Protein AF-A0A510Y1M9-F1 (afdb_monomer_lite)

pLDDT: mean 73.04, std 11.85, range [34.38, 90.81]

Secondary structure (DSSP, 8-state):
-PPEEETTEEEEE-TTS-EEEEEE-S---S-HHHHHHHHHHHHHHHHHHHHHTTSSS-EEEEEEEETTEEEEEETTTEEEEEEEE-SSSEEEEEEBS--------

Organism: Marinococcus halophilus (NCBI:txid1371)

Foldseek 3Di:
DDWDADPQGTWDQDPQRKIKDKGAPPDDDPDPVCLVVVVVVSVVVVVVRCCVVLQAPAFPDKADPDSFWIWTDGDPPDIWIWGFDPPDSITIIITDTHTPPPPDD

Radius of gyration: 13.37 Å; chains: 1; bounding box: 31×27×42 Å

Structure (mmCIF, N/CA/C/O backbone):
data_AF-A0A510Y1M9-F1
#
_entry.id   AF-A0A510Y1M9-F1
#
loop_
_atom_site.group_PDB
_atom_site.id
_atom_site.type_symbol
_atom_site.label_atom_id
_atom_site.label_alt_id
_atom_site.label_comp_id
_atom_site.label_asym_id
_atom_site.label_entity_id
_atom_site.label_seq_id
_atom_site.pdbx_PDB_ins_code
_atom_site.Cartn_x
_atom_site.Cartn_y
_atom_site.Cartn_z
_atom_site.occupancy
_atom_site.B_iso_or_equiv
_atom_site.auth_seq_id
_atom_site.auth_comp_id
_atom_site.auth_asym_id
_atom_site.auth_atom_id
_atom_site.pdbx_PDB_model_num
ATOM 1 N N . MET A 1 1 ? -0.825 17.188 6.778 1.00 70.06 1 MET A N 1
ATOM 2 C CA . MET A 1 1 ? -0.190 16.029 7.436 1.00 70.06 1 MET A CA 1
ATOM 3 C C . MET A 1 1 ? 1.086 15.704 6.696 1.00 70.06 1 MET A C 1
ATOM 5 O O . MET A 1 1 ? 1.064 15.653 5.466 1.00 70.06 1 MET A O 1
ATOM 9 N N . GLU A 1 2 ? 2.176 15.594 7.446 1.00 86.56 2 GLU A N 1
ATOM 10 C CA . GLU A 1 2 ? 3.513 15.307 6.925 1.00 86.56 2 GLU A CA 1
ATOM 11 C C . GLU A 1 2 ? 3.697 13.808 6.668 1.00 86.56 2 GLU A C 1
ATOM 13 O O . GLU A 1 2 ? 2.933 12.981 7.169 1.00 86.56 2 GLU A O 1
ATOM 18 N N . TYR A 1 3 ? 4.687 13.477 5.841 1.00 89.75 3 TYR A N 1
ATOM 19 C CA . TYR A 1 3 ? 5.069 12.096 5.570 1.00 89.75 3 TYR A CA 1
ATOM 20 C C . TYR A 1 3 ? 5.934 11.542 6.706 1.00 89.75 3 TYR A C 1
ATOM 22 O O . TYR A 1 3 ? 6.880 12.188 7.144 1.00 89.75 3 TYR A O 1
ATOM 30 N N . GLN A 1 4 ? 5.626 10.322 7.130 1.00 89.81 4 GLN A N 1
ATOM 31 C CA . GLN A 1 4 ? 6.385 9.509 8.071 1.00 89.81 4 GLN A CA 1
ATOM 32 C C . GLN A 1 4 ? 7.258 8.514 7.301 1.00 89.81 4 GLN A C 1
ATOM 34 O O . GLN A 1 4 ? 6.818 7.947 6.301 1.00 89.81 4 GLN A O 1
ATOM 39 N N . ALA A 1 5 ? 8.497 8.311 7.745 1.00 90.69 5 ALA A N 1
ATOM 40 C CA . ALA A 1 5 ? 9.415 7.355 7.128 1.00 90.69 5 ALA A CA 1
ATOM 41 C C . ALA A 1 5 ? 9.055 5.903 7.496 1.00 90.69 5 ALA A C 1
ATOM 43 O O . ALA A 1 5 ? 8.578 5.637 8.598 1.00 90.69 5 ALA A O 1
ATOM 44 N N . ALA A 1 6 ? 9.311 4.977 6.573 1.00 87.06 6 ALA A N 1
ATOM 45 C CA . ALA A 1 6 ? 9.132 3.533 6.716 1.00 87.06 6 ALA A CA 1
ATOM 46 C C . ALA A 1 6 ? 10.214 2.790 5.908 1.00 87.06 6 ALA A C 1
ATOM 48 O O . ALA A 1 6 ? 10.890 3.379 5.067 1.00 87.06 6 ALA A O 1
ATOM 49 N N . SER A 1 7 ? 10.381 1.488 6.122 1.00 86.81 7 SER A N 1
ATOM 50 C CA . SER A 1 7 ? 11.361 0.657 5.411 1.00 86.81 7 SER A CA 1
ATOM 51 C C . SER A 1 7 ? 11.077 0.549 3.911 1.00 86.81 7 SER A C 1
ATOM 53 O O . SER A 1 7 ? 11.992 0.352 3.114 1.00 86.81 7 SER A O 1
ATOM 55 N N . PHE A 1 8 ? 9.816 0.699 3.498 1.00 84.25 8 PHE A N 1
ATOM 56 C CA . PHE A 1 8 ? 9.456 0.808 2.086 1.00 84.25 8 PHE A CA 1
ATOM 57 C C . PHE A 1 8 ? 9.669 2.203 1.486 1.00 84.25 8 PHE A C 1
ATOM 59 O O . PHE A 1 8 ? 9.588 2.313 0.269 1.00 84.25 8 PHE A O 1
ATOM 66 N N . GLY A 1 9 ? 9.912 3.243 2.288 1.00 88.44 9 GLY A N 1
ATOM 67 C CA . GLY A 1 9 ? 10.005 4.633 1.837 1.00 88.44 9 GLY A CA 1
ATOM 68 C C . GLY A 1 9 ? 9.325 5.577 2.826 1.00 88.44 9 GLY A C 1
ATOM 69 O O . GLY A 1 9 ? 9.827 5.837 3.918 1.00 88.44 9 GLY A O 1
ATOM 70 N N . ARG A 1 10 ? 8.158 6.114 2.466 1.00 90.81 10 ARG A N 1
ATOM 71 C CA . ARG A 1 10 ? 7.400 7.033 3.330 1.00 90.81 10 ARG A CA 1
ATOM 72 C C . ARG A 1 10 ? 5.897 6.898 3.148 1.00 90.81 10 ARG A C 1
ATOM 74 O O . ARG A 1 10 ? 5.429 6.530 2.078 1.00 90.81 10 ARG A O 1
ATOM 81 N N . TYR A 1 11 ? 5.123 7.238 4.168 1.00 89.94 11 TYR A N 1
ATOM 82 C CA . TYR A 1 11 ? 3.664 7.216 4.116 1.00 89.94 11 TYR A CA 1
ATOM 83 C C . TYR A 1 11 ? 3.050 8.392 4.873 1.00 89.94 11 TYR A C 1
ATOM 85 O O . TYR A 1 11 ? 3.704 9.031 5.687 1.00 89.94 11 TYR A O 1
ATOM 93 N N . ARG A 1 12 ? 1.779 8.690 4.634 1.00 89.69 12 ARG A N 1
ATOM 94 C CA . ARG A 1 12 ? 0.982 9.579 5.480 1.00 89.69 12 ARG A CA 1
ATOM 95 C C . ARG A 1 12 ? -0.448 9.089 5.56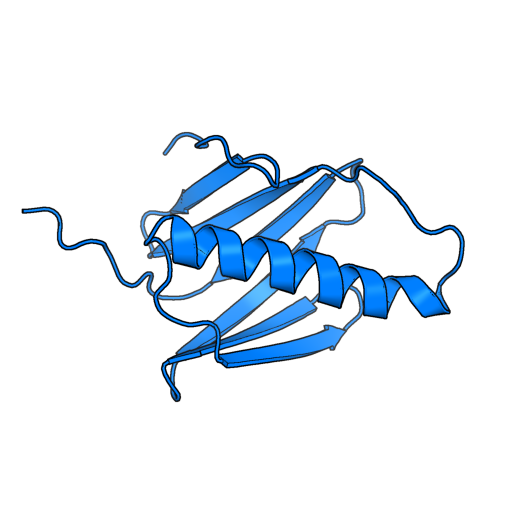0 1.00 89.69 12 ARG A C 1
ATOM 97 O O . ARG A 1 12 ? -1.004 8.601 4.579 1.00 89.69 12 ARG A O 1
ATOM 104 N N . VAL A 1 13 ? -1.056 9.286 6.719 1.00 84.06 13 VAL A N 1
ATOM 105 C CA . VAL A 1 13 ? -2.498 9.127 6.895 1.00 84.06 13 VAL A CA 1
ATOM 106 C C . VAL A 1 13 ? -3.163 10.457 6.537 1.00 84.06 13 VAL A C 1
ATOM 108 O O . VAL A 1 13 ? -2.685 11.526 6.909 1.00 84.06 13 VAL A O 1
ATOM 111 N N . LEU A 1 14 ? -4.228 10.414 5.746 1.00 83.38 14 LEU A N 1
ATOM 112 C CA . LEU A 1 14 ? -5.022 11.568 5.337 1.00 83.38 14 LEU A CA 1
ATOM 113 C C . LEU A 1 14 ? -6.206 11.761 6.294 1.00 83.38 14 LEU A C 1
ATOM 115 O O . LEU A 1 14 ? -6.616 10.841 6.994 1.00 83.38 14 LEU A O 1
ATOM 119 N N . GLN A 1 15 ? -6.797 12.961 6.308 1.00 78.00 15 GLN A N 1
ATOM 120 C CA . GLN A 1 15 ? -7.897 13.307 7.230 1.00 78.00 15 GLN A CA 1
ATOM 121 C C . GLN A 1 15 ? -9.134 12.416 7.061 1.00 78.00 15 GLN A C 1
ATOM 123 O O . GLN A 1 15 ? -9.896 12.228 7.999 1.00 78.00 15 GLN A O 1
ATOM 128 N N . ASN A 1 16 ? -9.324 11.859 5.867 1.00 75.19 16 ASN A N 1
ATOM 129 C CA . ASN A 1 16 ? -10.414 10.946 5.539 1.00 75.19 16 ASN A CA 1
ATOM 130 C C . ASN A 1 16 ? -10.085 9.472 5.849 1.00 75.19 16 ASN A C 1
ATOM 132 O O . ASN A 1 16 ? -10.792 8.583 5.383 1.00 75.19 16 ASN A O 1
ATOM 136 N N . GLY A 1 17 ? -8.976 9.208 6.543 1.00 72.44 17 GLY A N 1
ATOM 137 C CA . GLY A 1 17 ? -8.490 7.866 6.841 1.00 72.44 17 GLY A CA 1
ATOM 138 C C . GLY A 1 17 ? -7.826 7.141 5.665 1.00 72.44 17 GLY A C 1
ATOM 139 O O . GLY A 1 17 ? -7.405 6.004 5.800 1.00 72.44 17 GLY A O 1
ATOM 140 N N . SER A 1 18 ? -7.676 7.766 4.499 1.00 77.56 18 SER A N 1
ATOM 141 C CA . SER A 1 18 ? -6.883 7.148 3.429 1.00 77.56 18 SER A CA 1
ATOM 142 C C . SER A 1 18 ? -5.394 7.179 3.777 1.00 77.56 18 SER A C 1
ATOM 144 O O . SER A 1 18 ? -4.936 8.106 4.442 1.00 77.56 18 SER A O 1
ATOM 146 N N . ILE A 1 19 ? -4.623 6.212 3.291 1.00 81.50 19 ILE A N 1
ATOM 147 C CA . ILE A 1 19 ? -3.170 6.167 3.476 1.00 81.50 19 ILE A CA 1
ATOM 148 C C . ILE A 1 19 ? -2.530 6.420 2.120 1.00 81.50 19 ILE A C 1
ATOM 150 O O . ILE A 1 19 ? -2.872 5.789 1.124 1.00 81.50 19 ILE A O 1
ATOM 154 N N . GLU A 1 20 ? -1.601 7.359 2.068 1.00 86.31 20 GLU A N 1
ATOM 155 C CA . GLU A 1 20 ? -0.761 7.568 0.899 1.00 86.31 20 GLU A CA 1
ATOM 156 C C . GLU A 1 20 ? 0.643 7.081 1.217 1.00 86.31 20 GLU A C 1
ATOM 158 O O . GLU A 1 20 ? 1.242 7.516 2.194 1.00 86.31 20 GLU A O 1
ATOM 163 N N . VAL A 1 21 ? 1.154 6.178 0.395 1.00 86.19 21 VAL A N 1
ATOM 164 C CA . VAL A 1 21 ? 2.492 5.606 0.477 1.00 86.19 21 VAL A CA 1
ATOM 165 C C . VAL A 1 21 ? 3.274 6.047 -0.751 1.00 86.19 21 VAL A C 1
ATOM 167 O O . VAL A 1 21 ? 2.763 6.049 -1.866 1.00 86.19 21 VAL A O 1
ATOM 170 N N . ILE A 1 22 ? 4.529 6.409 -0.539 1.00 86.94 22 ILE A N 1
ATOM 171 C CA . ILE A 1 22 ? 5.543 6.562 -1.572 1.00 86.94 22 ILE A CA 1
ATOM 172 C C . ILE A 1 22 ? 6.606 5.522 -1.243 1.00 86.94 22 ILE A C 1
ATOM 174 O O . ILE A 1 22 ? 7.344 5.680 -0.269 1.00 86.94 22 ILE A O 1
ATOM 178 N N . ALA A 1 23 ? 6.616 4.439 -2.011 1.00 82.50 23 ALA A N 1
ATOM 179 C CA . ALA A 1 23 ? 7.564 3.354 -1.870 1.00 82.50 23 ALA A CA 1
ATOM 180 C C . ALA A 1 23 ? 8.701 3.496 -2.884 1.00 82.50 23 ALA A C 1
ATOM 182 O O . ALA A 1 23 ? 8.460 3.718 -4.069 1.00 82.50 23 ALA A O 1
ATOM 183 N N . ASP A 1 24 ? 9.941 3.366 -2.434 1.00 80.25 24 ASP A N 1
ATOM 184 C CA . ASP A 1 24 ? 11.108 3.563 -3.291 1.00 80.25 24 ASP A CA 1
ATOM 185 C C . ASP A 1 24 ? 11.332 2.348 -4.210 1.00 80.25 24 ASP A C 1
ATOM 187 O O . ASP A 1 24 ? 11.318 1.199 -3.757 1.00 80.25 24 ASP A O 1
ATOM 191 N N . ILE A 1 25 ? 11.571 2.580 -5.511 1.00 71.25 25 ILE A N 1
ATOM 192 C CA . ILE A 1 25 ? 11.914 1.498 -6.451 1.00 71.25 25 ILE A CA 1
ATOM 193 C C . ILE A 1 25 ? 13.392 1.178 -6.301 1.00 71.25 25 ILE A C 1
ATOM 195 O O . ILE A 1 25 ? 14.254 1.860 -6.850 1.00 71.25 25 ILE A O 1
ATOM 199 N N . THR A 1 26 ? 13.698 0.099 -5.593 1.00 65.81 26 THR A N 1
ATOM 200 C CA . THR A 1 26 ? 15.079 -0.392 -5.476 1.00 65.81 26 THR A CA 1
ATOM 201 C C . THR A 1 26 ? 15.459 -1.365 -6.596 1.00 65.81 26 THR A C 1
ATOM 203 O O . THR A 1 26 ? 16.641 -1.627 -6.810 1.00 65.81 26 THR A O 1
ATOM 206 N N . SER A 1 27 ? 14.482 -1.877 -7.355 1.00 60.72 27 SER A N 1
ATOM 207 C CA . SER A 1 27 ? 14.701 -2.767 -8.499 1.00 60.72 27 SER A CA 1
ATOM 208 C C . SER A 1 27 ? 13.531 -2.670 -9.484 1.00 60.72 27 SER A C 1
ATOM 210 O O . SER A 1 27 ? 12.411 -3.050 -9.151 1.00 60.72 27 SER A O 1
ATOM 212 N N . ARG A 1 28 ? 13.769 -2.145 -10.696 1.00 60.69 28 ARG A N 1
ATOM 213 C CA . ARG A 1 28 ? 12.794 -2.192 -11.799 1.00 60.69 28 ARG A CA 1
ATOM 214 C C . ARG A 1 28 ? 13.107 -3.422 -12.646 1.00 60.69 28 ARG A C 1
ATOM 216 O O . ARG A 1 28 ? 14.226 -3.564 -13.129 1.00 60.69 28 ARG A O 1
ATOM 223 N N . PHE A 1 29 ? 12.139 -4.319 -12.811 1.00 60.97 29 PHE A N 1
ATOM 224 C CA . PHE A 1 29 ? 12.301 -5.470 -13.698 1.00 60.97 29 PHE A CA 1
ATOM 225 C C . PHE A 1 29 ? 12.206 -5.014 -15.155 1.00 60.97 29 PHE A C 1
ATOM 227 O O . PHE A 1 29 ? 11.281 -4.299 -15.528 1.00 60.97 29 PHE A O 1
ATOM 234 N N . GLU A 1 30 ? 13.132 -5.470 -15.997 1.00 54.47 30 GLU A N 1
ATOM 235 C CA . GLU A 1 30 ? 13.137 -5.159 -17.435 1.00 54.47 30 GLU A CA 1
ATOM 236 C C . GLU A 1 30 ? 12.079 -5.958 -18.225 1.00 54.47 30 GLU A C 1
ATOM 238 O O . GLU A 1 30 ? 11.883 -5.729 -19.417 1.00 54.47 30 GLU A O 1
ATOM 243 N N . HIS A 1 31 ? 11.380 -6.905 -17.584 1.00 52.44 31 HIS A N 1
ATOM 244 C CA . HIS A 1 31 ? 10.530 -7.881 -18.266 1.00 52.44 31 HIS A CA 1
ATOM 245 C C . HIS A 1 31 ? 9.038 -7.761 -17.865 1.00 52.44 31 HIS A C 1
ATOM 247 O O . HIS A 1 31 ? 8.684 -8.112 -16.734 1.00 52.44 31 HIS A O 1
ATOM 253 N N . PRO A 1 32 ? 8.123 -7.404 -18.796 1.00 58.56 32 PRO A N 1
ATOM 254 C CA . PRO A 1 32 ? 6.710 -7.098 -18.494 1.00 58.56 32 PRO A CA 1
ATOM 255 C C . PRO A 1 32 ? 5.914 -8.230 -17.827 1.00 58.56 32 PRO A C 1
ATOM 257 O O . PRO A 1 32 ? 4.977 -8.001 -17.074 1.00 58.56 32 PRO A O 1
ATOM 260 N N . ARG A 1 33 ? 6.285 -9.495 -18.074 1.00 61.56 33 ARG A N 1
ATOM 261 C CA . ARG A 1 33 ? 5.615 -10.658 -17.458 1.00 61.56 33 ARG A CA 1
ATOM 262 C C . ARG A 1 33 ? 5.820 -10.753 -15.946 1.00 61.56 33 ARG A C 1
ATOM 264 O O . ARG A 1 33 ? 5.004 -11.369 -15.269 1.00 61.56 33 ARG A O 1
ATOM 271 N N . TRP A 1 34 ? 6.907 -10.186 -15.437 1.00 65.44 34 TRP A N 1
ATOM 272 C CA . TRP A 1 34 ? 7.256 -10.231 -14.018 1.00 65.44 34 TRP A CA 1
ATOM 273 C C . TRP A 1 34 ? 6.837 -8.958 -13.286 1.00 65.44 34 TRP A C 1
ATOM 275 O O . TRP A 1 34 ? 6.751 -8.979 -12.066 1.00 65.44 34 TRP A O 1
ATOM 285 N N . GLU A 1 35 ? 6.504 -7.900 -14.028 1.00 70.69 35 GLU A N 1
ATOM 286 C CA . GLU A 1 35 ? 6.045 -6.602 -13.526 1.00 70.69 35 GLU A CA 1
ATOM 287 C C . GLU A 1 35 ? 4.822 -6.761 -12.604 1.00 70.69 35 GLU A C 1
ATOM 289 O O . GLU A 1 35 ? 4.876 -6.375 -11.440 1.00 70.69 35 GLU A O 1
ATOM 294 N N . ASN A 1 36 ? 3.787 -7.490 -13.041 1.00 69.75 36 ASN A N 1
ATOM 295 C CA . ASN A 1 36 ? 2.596 -7.752 -12.218 1.00 69.75 36 ASN A CA 1
ATOM 296 C C . ASN A 1 36 ? 2.894 -8.583 -10.955 1.00 69.75 36 ASN A C 1
ATOM 298 O O . ASN A 1 36 ? 2.344 -8.317 -9.886 1.00 69.75 36 ASN A O 1
ATOM 302 N N . MET A 1 37 ? 3.757 -9.602 -11.056 1.00 71.56 37 MET A N 1
ATOM 303 C CA . MET A 1 37 ? 4.142 -10.409 -9.886 1.00 71.56 37 MET A CA 1
ATOM 304 C C . MET A 1 37 ? 5.005 -9.611 -8.909 1.00 71.56 37 MET A C 1
ATOM 306 O O . MET A 1 37 ? 4.924 -9.816 -7.698 1.00 71.56 37 MET A O 1
ATOM 310 N N . TRP A 1 38 ? 5.806 -8.689 -9.429 1.00 76.94 38 TR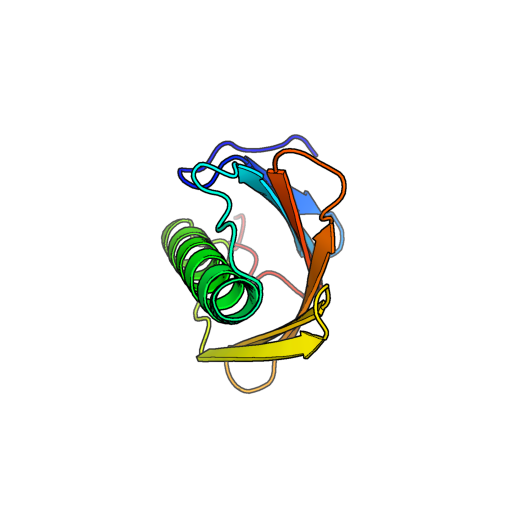P A N 1
ATOM 311 C CA . TRP A 1 38 ? 6.624 -7.800 -8.635 1.00 76.94 38 TRP A CA 1
ATOM 312 C C . TRP A 1 38 ? 5.772 -6.746 -7.913 1.00 76.94 38 TRP A C 1
ATOM 314 O O . TRP A 1 38 ? 5.904 -6.617 -6.698 1.00 76.94 38 TRP A O 1
ATOM 324 N N . TYR A 1 39 ? 4.810 -6.107 -8.593 1.00 74.56 39 TYR A N 1
ATOM 325 C CA . TYR A 1 39 ? 3.829 -5.210 -7.959 1.00 74.56 39 TYR A CA 1
ATOM 326 C C . TYR A 1 39 ? 3.054 -5.899 -6.844 1.00 74.56 39 TYR A C 1
ATOM 328 O O . TYR A 1 39 ? 2.875 -5.338 -5.760 1.00 74.56 39 TYR A O 1
ATOM 336 N N . LEU A 1 40 ? 2.645 -7.147 -7.076 1.00 74.88 40 LEU A N 1
ATOM 337 C CA . LEU A 1 40 ? 2.008 -7.966 -6.054 1.00 74.88 40 LEU A CA 1
ATOM 338 C C . LEU A 1 40 ? 2.935 -8.207 -4.850 1.00 74.88 40 LEU A C 1
ATOM 340 O O . LEU A 1 40 ? 2.486 -8.137 -3.707 1.00 74.88 40 LEU A O 1
ATOM 344 N N . SER A 1 41 ? 4.214 -8.507 -5.090 1.00 79.88 41 SER A N 1
ATOM 345 C CA . SER A 1 41 ? 5.201 -8.747 -4.031 1.00 79.88 41 SER A CA 1
ATOM 346 C C . SER A 1 41 ? 5.467 -7.491 -3.198 1.00 79.88 41 SER A C 1
ATOM 348 O O . SER A 1 41 ? 5.409 -7.554 -1.968 1.00 79.88 41 SER A O 1
ATOM 350 N N . GLU A 1 42 ? 5.697 -6.346 -3.842 1.00 80.62 42 GLU A N 1
ATOM 351 C CA . GLU A 1 42 ? 5.952 -5.087 -3.138 1.00 80.62 42 GLU A CA 1
ATOM 352 C C . GLU A 1 42 ? 4.731 -4.606 -2.372 1.00 80.62 42 GLU A C 1
ATOM 354 O O . GLU A 1 42 ? 4.851 -4.210 -1.214 1.00 80.62 42 GLU A O 1
ATOM 359 N N . THR A 1 43 ? 3.539 -4.723 -2.956 1.00 78.00 43 THR A N 1
ATOM 360 C CA . THR A 1 43 ? 2.325 -4.311 -2.250 1.00 78.00 43 THR A CA 1
ATOM 361 C C . THR A 1 43 ? 2.090 -5.171 -1.007 1.00 78.00 43 THR A C 1
ATOM 363 O O . THR A 1 43 ? 1.778 -4.636 0.054 1.00 78.00 43 THR A O 1
ATOM 366 N N . LYS A 1 44 ? 2.342 -6.488 -1.075 1.00 80.44 44 LYS A N 1
ATOM 367 C CA . LYS A 1 44 ? 2.290 -7.376 0.103 1.00 80.44 44 LYS A CA 1
ATOM 368 C C . LYS A 1 44 ? 3.310 -6.992 1.174 1.00 80.44 44 LYS A C 1
ATOM 370 O O . LYS A 1 44 ? 2.987 -7.037 2.360 1.00 80.44 44 LYS A O 1
ATOM 375 N N . ARG A 1 45 ? 4.534 -6.630 0.774 1.00 85.06 45 ARG A N 1
ATOM 376 C CA . ARG A 1 45 ? 5.577 -6.160 1.698 1.00 85.06 45 ARG A CA 1
ATOM 377 C C . ARG A 1 45 ? 5.137 -4.882 2.414 1.00 85.06 45 ARG A C 1
ATOM 379 O O . ARG A 1 45 ? 5.231 -4.818 3.635 1.00 85.06 45 ARG A O 1
ATOM 386 N N . ILE A 1 46 ? 4.605 -3.918 1.664 1.00 84.44 46 ILE A N 1
ATOM 387 C CA . ILE A 1 46 ? 4.102 -2.641 2.186 1.00 84.44 46 ILE A CA 1
ATOM 388 C C . ILE A 1 46 ? 2.936 -2.871 3.151 1.00 84.44 46 ILE A C 1
ATOM 390 O O . ILE A 1 46 ? 2.952 -2.328 4.250 1.00 84.44 46 ILE A O 1
ATOM 394 N N . CYS A 1 47 ? 1.965 -3.720 2.801 1.00 81.88 47 CYS A N 1
ATOM 395 C CA . CYS A 1 47 ? 0.845 -4.058 3.685 1.00 81.88 47 CYS A CA 1
ATOM 396 C C . CYS A 1 47 ? 1.312 -4.655 5.020 1.00 81.88 47 CYS A C 1
ATOM 398 O O . CYS A 1 47 ? 0.902 -4.164 6.065 1.00 81.88 47 CYS A O 1
ATOM 400 N N . ARG A 1 48 ? 2.221 -5.639 5.006 1.00 85.69 48 ARG A N 1
ATOM 401 C CA . ARG A 1 48 ? 2.773 -6.226 6.246 1.00 85.69 48 ARG A CA 1
ATOM 402 C C . ARG A 1 48 ? 3.481 -5.205 7.125 1.00 85.69 48 ARG A C 1
ATOM 404 O O . ARG A 1 48 ? 3.455 -5.294 8.351 1.00 85.69 48 ARG A O 1
ATOM 411 N N . GLU A 1 49 ? 4.152 -4.244 6.508 1.00 87.88 49 GLU A N 1
ATOM 412 C CA . GLU A 1 49 ? 4.790 -3.176 7.259 1.00 87.88 49 GLU A CA 1
ATOM 413 C C . GLU A 1 49 ? 3.758 -2.209 7.849 1.00 87.88 49 GLU A C 1
ATOM 415 O O . GLU A 1 49 ? 3.857 -1.871 9.025 1.00 87.88 49 GLU A O 1
ATOM 420 N N . LEU A 1 50 ? 2.724 -1.830 7.092 1.00 84.19 50 LEU A N 1
ATOM 421 C CA . LEU A 1 50 ? 1.608 -1.035 7.614 1.00 84.19 50 LEU A CA 1
ATOM 422 C C . LEU A 1 50 ? 0.881 -1.746 8.775 1.00 84.19 50 LEU A C 1
ATOM 424 O O . LEU A 1 50 ? 0.457 -1.074 9.715 1.00 84.19 50 LEU A O 1
ATOM 428 N N . GLU A 1 51 ? 0.772 -3.080 8.742 1.00 83.88 51 GLU A N 1
ATOM 429 C CA . GLU A 1 51 ? 0.271 -3.901 9.860 1.00 83.88 51 GLU A CA 1
ATOM 430 C C . GLU A 1 51 ? 1.191 -3.830 11.078 1.00 83.88 51 GLU A C 1
ATOM 432 O O . GLU A 1 51 ? 0.745 -3.582 12.196 1.00 83.88 51 GLU A O 1
ATOM 437 N N . THR A 1 52 ? 2.497 -3.995 10.858 1.00 86.94 52 THR A N 1
ATOM 438 C CA . THR A 1 52 ? 3.514 -3.935 11.920 1.00 86.94 52 THR A CA 1
ATOM 439 C C . THR A 1 52 ? 3.533 -2.565 12.603 1.00 86.94 52 THR A C 1
ATOM 441 O O . THR A 1 52 ? 3.754 -2.471 13.808 1.00 86.94 52 THR A O 1
ATOM 444 N N . LEU A 1 53 ? 3.266 -1.501 11.843 1.00 84.38 53 LEU A N 1
ATOM 445 C CA . LEU A 1 53 ? 3.146 -0.129 12.339 1.00 84.38 53 LEU A CA 1
ATOM 446 C C . LEU A 1 53 ? 1.799 0.157 13.029 1.00 84.38 53 LEU A C 1
ATOM 448 O O . LEU A 1 53 ? 1.608 1.259 13.539 1.00 84.38 53 LEU A O 1
ATOM 452 N N . GLY A 1 54 ? 0.859 -0.795 13.040 1.00 81.75 54 GLY A N 1
ATOM 453 C CA . GLY A 1 54 ? -0.473 -0.621 13.625 1.00 81.75 54 GLY A CA 1
ATOM 454 C C . GLY A 1 54 ? -1.363 0.361 12.858 1.00 81.75 54 GLY A C 1
ATOM 455 O O . GLY A 1 54 ? -2.324 0.883 13.416 1.00 81.75 54 GLY A O 1
ATOM 456 N N . ILE A 1 55 ? -1.038 0.641 11.592 1.00 79.31 55 ILE A N 1
ATOM 457 C CA . ILE A 1 55 ? -1.819 1.533 10.724 1.00 79.31 55 ILE A CA 1
ATOM 458 C C . ILE A 1 55 ? -2.985 0.754 10.113 1.00 79.31 55 ILE A C 1
ATOM 460 O O . ILE A 1 55 ? -4.074 1.281 9.934 1.00 79.31 55 ILE A O 1
ATOM 464 N N . ILE A 1 56 ? -2.781 -0.518 9.790 1.00 77.00 56 ILE A N 1
ATOM 465 C CA . ILE A 1 56 ? -3.858 -1.435 9.404 1.00 77.00 56 ILE A CA 1
ATOM 466 C C . ILE A 1 56 ? -3.790 -2.668 10.309 1.00 77.00 56 ILE A C 1
ATOM 468 O O . ILE A 1 56 ? -2.760 -2.920 10.921 1.00 77.00 56 ILE A O 1
ATOM 472 N N . SER A 1 57 ? -4.886 -3.412 10.453 1.00 73.62 57 SER A N 1
ATOM 473 C CA . SER A 1 57 ? -4.927 -4.577 11.351 1.00 73.62 57 SER A CA 1
ATOM 474 C C . SER A 1 57 ? -4.519 -5.879 10.663 1.00 73.62 57 SER A C 1
ATOM 476 O O . SER A 1 57 ? -3.624 -6.561 11.148 1.00 73.62 57 SER A O 1
ATOM 478 N N . GLU A 1 58 ? -5.178 -6.223 9.553 1.00 74.06 58 GLU A N 1
ATOM 479 C CA . GLU A 1 58 ? -4.962 -7.482 8.832 1.00 74.06 58 GLU A CA 1
ATOM 480 C C . GLU A 1 58 ? -5.382 -7.359 7.361 1.00 74.06 58 GLU A C 1
ATOM 482 O O . GLU A 1 58 ? -6.556 -7.156 7.044 1.00 74.06 58 GLU A O 1
ATOM 487 N N . CYS A 1 59 ? -4.416 -7.488 6.459 1.00 75.94 59 CYS A N 1
ATOM 488 C CA . CYS A 1 59 ? -4.570 -7.529 5.015 1.00 75.94 59 CYS A CA 1
ATOM 489 C C . CYS A 1 59 ? -4.839 -8.976 4.566 1.00 75.94 59 CYS A C 1
ATOM 491 O O . CYS A 1 59 ? -3.913 -9.754 4.332 1.00 75.94 59 CYS A O 1
ATOM 493 N N . ASP A 1 60 ? -6.116 -9.318 4.396 1.00 71.06 60 ASP A N 1
ATOM 494 C CA . ASP A 1 60 ? -6.585 -10.656 4.022 1.00 71.06 60 ASP A CA 1
ATOM 495 C C . ASP A 1 60 ? -6.115 -11.071 2.619 1.00 71.06 60 ASP A C 1
ATOM 497 O O . ASP A 1 60 ? -5.623 -12.181 2.400 1.00 71.06 60 ASP A O 1
ATOM 501 N N . SER A 1 61 ? -6.308 -10.200 1.624 1.00 71.88 61 SER A N 1
ATOM 502 C CA . SER A 1 61 ? -5.974 -10.523 0.235 1.00 71.88 61 SER A CA 1
ATOM 503 C C . SER A 1 61 ? -5.826 -9.290 -0.651 1.00 71.88 61 SER A C 1
ATOM 505 O O . SER A 1 61 ? -6.134 -8.165 -0.262 1.00 71.88 61 SER A O 1
ATOM 507 N N . PHE A 1 62 ? -5.329 -9.514 -1.865 1.00 74.00 62 PHE A N 1
ATOM 508 C CA . PHE A 1 62 ? -5.101 -8.476 -2.858 1.00 74.00 62 PHE A CA 1
ATOM 509 C C . PHE A 1 62 ? -5.515 -8.966 -4.246 1.00 74.00 62 PHE A C 1
ATOM 511 O O . PHE A 1 62 ? -5.266 -10.120 -4.602 1.00 74.00 62 PHE A O 1
ATOM 518 N N . GLU A 1 63 ? -6.084 -8.064 -5.039 1.00 74.38 63 GLU A N 1
ATOM 519 C CA . GLU A 1 63 ? -6.506 -8.293 -6.421 1.00 74.38 63 GLU A CA 1
ATOM 520 C C . GLU A 1 63 ? -5.957 -7.171 -7.310 1.00 74.38 63 GLU A C 1
ATOM 522 O O . GLU A 1 63 ? -6.276 -6.003 -7.097 1.00 74.38 63 GLU A O 1
ATOM 527 N N . ILE A 1 64 ? -5.155 -7.511 -8.325 1.00 70.81 64 ILE A N 1
ATOM 528 C CA . ILE A 1 64 ? -4.805 -6.559 -9.392 1.00 70.81 64 ILE A CA 1
ATOM 529 C C . ILE A 1 64 ? -6.032 -6.413 -10.281 1.00 70.81 64 ILE A C 1
ATOM 531 O O . ILE A 1 64 ? -6.487 -7.395 -10.865 1.00 70.81 64 ILE A O 1
ATOM 535 N N . VAL A 1 65 ? -6.554 -5.195 -10.378 1.00 74.31 65 VAL A N 1
ATOM 536 C CA . VAL A 1 65 ? -7.690 -4.874 -11.248 1.00 74.31 65 VAL A CA 1
ATOM 537 C C . VAL A 1 65 ? -7.191 -4.555 -12.653 1.00 74.31 65 VAL A C 1
ATOM 539 O O . VAL A 1 65 ? -7.764 -5.026 -13.629 1.00 74.31 65 VAL A O 1
ATOM 542 N N . ASP A 1 66 ? -6.106 -3.785 -12.743 1.00 73.94 66 ASP A N 1
ATOM 543 C CA . ASP A 1 66 ? -5.394 -3.462 -13.981 1.00 73.94 66 ASP A CA 1
ATOM 544 C C . ASP A 1 66 ? -3.942 -3.063 -13.648 1.00 73.94 66 ASP A C 1
ATOM 546 O O . ASP A 1 66 ? -3.588 -2.972 -12.472 1.00 73.94 66 ASP A O 1
ATOM 550 N N . ARG A 1 67 ? -3.100 -2.792 -14.653 1.00 67.94 67 ARG A N 1
ATOM 551 C CA . ARG A 1 67 ? -1.674 -2.446 -14.501 1.00 67.94 67 ARG A CA 1
ATOM 552 C C . ARG A 1 67 ? -1.407 -1.425 -13.385 1.00 67.94 67 ARG A C 1
ATOM 554 O O . ARG A 1 67 ? -0.503 -1.623 -12.584 1.00 67.94 67 ARG A O 1
ATOM 561 N N . ASN A 1 68 ? -2.256 -0.400 -13.282 1.00 73.44 68 ASN A N 1
ATOM 562 C CA . ASN A 1 68 ? -2.072 0.710 -12.343 1.00 73.44 68 ASN A CA 1
ATOM 563 C C . ASN A 1 68 ? -3.067 0.696 -11.173 1.00 73.44 68 ASN A C 1
ATOM 565 O O . ASN A 1 68 ? -3.130 1.668 -10.422 1.00 73.44 68 ASN A O 1
ATOM 569 N N . GLN A 1 69 ? -3.899 -0.340 -11.031 1.00 73.94 69 GLN A N 1
ATOM 570 C CA . GLN A 1 69 ? -4.974 -0.371 -10.037 1.00 73.94 69 GLN A CA 1
ATOM 571 C C . GLN A 1 69 ? -5.072 -1.720 -9.350 1.00 73.94 69 GLN A C 1
ATOM 573 O O . GLN A 1 69 ? -5.072 -2.774 -9.986 1.00 73.94 69 GLN A O 1
ATOM 578 N N . PHE A 1 70 ? -5.266 -1.689 -8.040 1.00 74.38 70 PHE A N 1
ATOM 579 C CA . PHE A 1 70 ? -5.484 -2.895 -7.261 1.00 74.38 70 PHE A CA 1
ATOM 580 C C . PHE A 1 70 ? -6.457 -2.672 -6.113 1.00 74.38 70 PHE A C 1
ATOM 582 O O . PHE A 1 70 ? -6.638 -1.557 -5.623 1.00 74.38 70 PHE A O 1
ATOM 589 N N . LYS A 1 71 ? -7.065 -3.766 -5.665 1.00 76.69 71 LYS A N 1
ATOM 590 C CA . LYS A 1 71 ? -7.872 -3.826 -4.455 1.00 76.69 71 LYS A CA 1
ATOM 591 C C . LYS A 1 71 ? -7.103 -4.541 -3.365 1.00 76.69 71 LYS A C 1
ATOM 593 O O . LYS A 1 71 ? -6.455 -5.557 -3.610 1.00 76.69 71 LYS A O 1
ATOM 598 N N . ILE A 1 72 ? -7.245 -4.039 -2.152 1.00 73.38 72 ILE A N 1
ATOM 599 C CA . ILE A 1 72 ? -6.831 -4.720 -0.937 1.00 73.38 72 ILE A CA 1
ATOM 600 C C . ILE A 1 72 ? -8.076 -5.017 -0.137 1.00 73.38 72 ILE A C 1
ATOM 602 O O . ILE A 1 72 ? -8.869 -4.1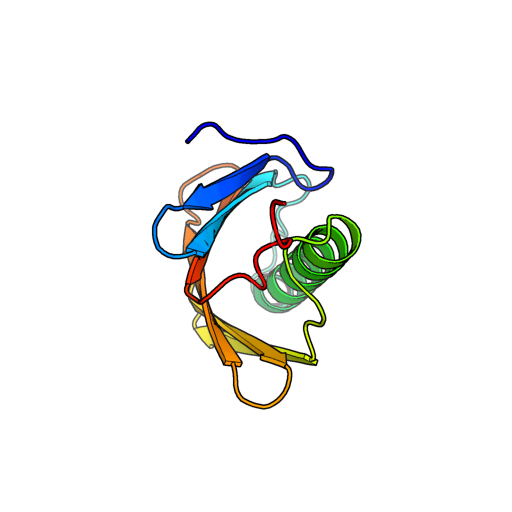22 0.144 1.00 73.38 72 ILE A O 1
ATOM 606 N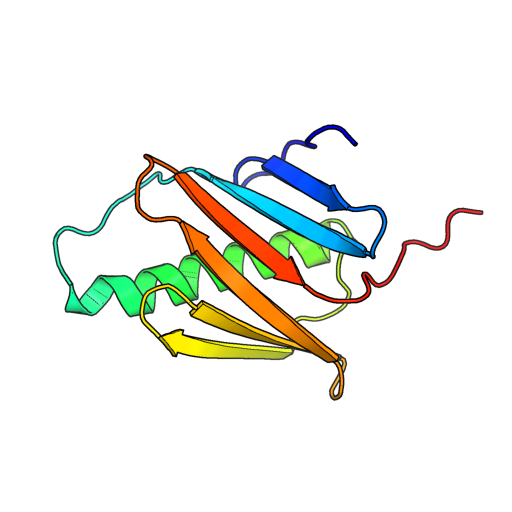 N . PHE A 1 73 ? -8.212 -6.273 0.244 1.00 74.06 73 PHE A N 1
ATOM 607 C CA . PHE A 1 73 ? -9.216 -6.724 1.181 1.00 74.06 73 PHE A CA 1
ATOM 608 C C . PHE A 1 73 ? -8.541 -6.804 2.543 1.00 74.06 73 PHE A C 1
ATOM 610 O O . PHE A 1 73 ? -7.536 -7.498 2.694 1.00 74.06 73 PHE A O 1
ATOM 617 N N . TRP A 1 74 ? -9.063 -6.070 3.517 1.00 71.69 74 TRP A N 1
ATOM 618 C CA . TRP A 1 74 ? -8.604 -6.124 4.902 1.00 71.69 74 TRP A CA 1
ATOM 619 C C . TRP A 1 74 ? -9.824 -6.217 5.807 1.00 71.69 74 TRP A C 1
ATOM 621 O O . TRP A 1 74 ? -10.814 -5.541 5.546 1.00 71.69 74 TRP A O 1
ATOM 631 N N . LYS A 1 75 ? -9.789 -7.042 6.857 1.00 66.19 75 LYS A N 1
ATOM 632 C CA . LYS A 1 75 ? -10.970 -7.373 7.677 1.00 66.19 75 LYS A CA 1
ATOM 633 C C . LYS A 1 75 ? -12.217 -7.680 6.834 1.00 66.19 75 LYS A C 1
ATOM 635 O O . LYS A 1 75 ? -13.032 -6.773 6.723 1.00 66.19 75 LYS A O 1
ATOM 640 N N . LYS A 1 76 ? -12.392 -8.911 6.327 1.00 56.78 76 LYS A N 1
ATOM 641 C CA . LYS A 1 76 ? -13.605 -9.569 5.736 1.00 56.78 76 LYS A CA 1
ATOM 642 C C . LYS A 1 76 ? -14.576 -8.752 4.843 1.00 56.78 76 LYS A C 1
ATOM 644 O O . LYS A 1 76 ? -14.972 -9.255 3.799 1.00 56.78 76 LYS A O 1
ATOM 649 N N . ASP A 1 77 ? -14.922 -7.522 5.210 1.00 63.50 77 ASP A N 1
ATOM 650 C CA . ASP A 1 77 ? -15.874 -6.602 4.596 1.00 63.50 77 ASP A CA 1
ATOM 651 C C . ASP A 1 77 ? -15.270 -5.233 4.196 1.00 63.50 77 ASP A C 1
ATOM 653 O O . ASP A 1 77 ? -15.995 -4.403 3.641 1.00 63.50 77 ASP A O 1
ATOM 657 N N . ARG A 1 78 ? -13.985 -4.932 4.470 1.00 68.44 78 ARG A N 1
ATOM 658 C CA . ARG A 1 78 ? -13.368 -3.665 4.020 1.00 68.44 78 ARG A CA 1
ATOM 659 C C . ARG A 1 78 ? -12.491 -3.872 2.793 1.00 68.44 78 ARG A C 1
ATOM 661 O O . ARG A 1 78 ? -11.666 -4.778 2.715 1.00 68.44 78 ARG A O 1
ATOM 668 N N . ILE A 1 79 ? -12.681 -2.978 1.830 1.00 69.06 79 ILE A N 1
ATOM 669 C CA . ILE A 1 79 ? -11.926 -2.933 0.585 1.00 69.06 79 ILE A CA 1
ATOM 670 C C . ILE A 1 79 ? -11.282 -1.560 0.498 1.00 69.06 79 ILE A C 1
ATOM 672 O O . ILE A 1 79 ? -11.977 -0.552 0.638 1.00 69.06 79 ILE A O 1
ATOM 676 N N . ALA A 1 80 ? -9.990 -1.526 0.202 1.00 70.50 80 ALA A N 1
ATOM 677 C CA . ALA A 1 80 ? -9.369 -0.342 -0.355 1.00 70.50 80 ALA A CA 1
ATOM 678 C C . ALA A 1 80 ? -8.979 -0.506 -1.790 1.00 70.50 80 ALA A C 1
ATOM 680 O O . ALA A 1 80 ? -8.598 -1.580 -2.242 1.00 70.50 80 ALA A O 1
ATOM 681 N N . TRP A 1 81 ? -8.970 0.634 -2.453 1.00 73.88 81 TRP A N 1
ATOM 682 C CA . TRP A 1 81 ? -8.362 0.786 -3.753 1.00 73.88 81 TRP A CA 1
ATOM 683 C C . TRP A 1 81 ? -7.003 1.413 -3.574 1.00 73.88 81 TRP A C 1
ATOM 685 O O . TRP A 1 81 ? -6.890 2.387 -2.826 1.00 73.88 81 TRP A O 1
ATOM 695 N N . GLY A 1 82 ? -6.023 0.830 -4.250 1.00 72.06 82 GLY A N 1
ATOM 696 C CA . GLY A 1 82 ? -4.694 1.357 -4.464 1.00 72.06 82 GLY A CA 1
ATOM 697 C C . GLY A 1 82 ? -4.473 1.669 -5.936 1.00 72.06 82 GLY A C 1
ATOM 698 O O . GLY A 1 82 ? -5.016 1.007 -6.822 1.00 72.06 82 GLY A O 1
ATOM 699 N N . TYR A 1 83 ? -3.672 2.696 -6.177 1.00 76.25 83 TYR A N 1
ATOM 700 C CA . TYR A 1 83 ? -3.296 3.158 -7.507 1.00 76.25 83 TYR A CA 1
ATOM 701 C C . TYR A 1 83 ? -1.785 3.230 -7.571 1.00 76.25 83 TYR A C 1
ATOM 703 O O . TYR A 1 83 ? -1.201 3.706 -6.604 1.00 76.25 83 TYR A O 1
ATOM 711 N N . ILE A 1 84 ? -1.195 2.777 -8.671 1.00 72.62 84 ILE A N 1
ATOM 712 C CA . ILE A 1 84 ? 0.239 2.844 -8.938 1.00 72.62 84 ILE A CA 1
ATOM 713 C C . ILE A 1 84 ? 0.496 4.011 -9.891 1.00 72.62 84 ILE A C 1
ATOM 715 O O . ILE A 1 84 ? -0.035 4.038 -11.000 1.00 72.62 84 ILE A O 1
ATOM 719 N N . ASP A 1 85 ? 1.295 4.975 -9.443 1.00 73.62 85 ASP A N 1
ATOM 720 C CA . ASP A 1 85 ? 1.847 6.036 -10.290 1.00 73.62 85 ASP A CA 1
ATOM 721 C C . ASP A 1 85 ? 3.222 5.576 -10.809 1.00 73.62 85 ASP A C 1
ATOM 723 O O . ASP A 1 85 ? 4.154 5.437 -10.016 1.00 73.62 85 ASP A O 1
ATOM 727 N N . GLU A 1 86 ? 3.319 5.231 -12.100 1.00 65.50 86 GLU A N 1
ATOM 728 C CA . GLU A 1 86 ? 4.515 4.629 -12.729 1.00 65.50 86 GLU A CA 1
ATOM 729 C C . GLU A 1 86 ? 5.465 5.660 -13.376 1.00 65.50 86 GLU A C 1
ATOM 731 O O . GLU A 1 86 ? 6.543 5.288 -13.856 1.00 65.50 86 GLU A O 1
ATOM 736 N N . ASP A 1 87 ? 5.087 6.942 -13.396 1.00 64.81 87 ASP A N 1
ATOM 737 C CA . ASP A 1 87 ? 5.830 8.003 -14.095 1.00 64.81 87 ASP A CA 1
ATOM 738 C C . ASP A 1 87 ? 7.088 8.473 -13.337 1.00 64.81 87 ASP A C 1
ATOM 740 O O . ASP A 1 87 ? 7.860 9.290 -13.846 1.00 64.81 87 ASP A O 1
ATOM 744 N N . GLU A 1 88 ? 7.352 7.932 -12.143 1.00 60.47 88 GLU A N 1
ATOM 745 C CA . GLU A 1 88 ? 8.455 8.355 -11.277 1.00 60.47 88 GLU A CA 1
ATOM 746 C C . GLU A 1 88 ? 9.364 7.183 -10.844 1.00 60.47 88 GLU A C 1
ATOM 748 O O . GLU A 1 88 ? 9.047 6.005 -11.002 1.00 60.47 88 GLU A O 1
ATOM 753 N N . THR A 1 89 ? 10.544 7.482 -10.285 1.00 68.94 89 THR A N 1
ATOM 754 C CA . THR A 1 89 ? 11.485 6.472 -9.742 1.00 68.94 89 THR A CA 1
ATOM 755 C C . THR A 1 89 ? 11.020 5.869 -8.406 1.00 68.94 89 THR A C 1
ATOM 757 O O . THR A 1 89 ? 11.829 5.336 -7.647 1.00 68.94 89 THR A O 1
ATOM 760 N N . TYR A 1 90 ? 9.734 5.991 -8.087 1.00 69.19 90 TYR A N 1
ATOM 761 C CA . TYR A 1 90 ? 9.067 5.513 -6.878 1.00 69.19 90 TYR A CA 1
ATOM 762 C C . TYR A 1 90 ? 7.656 5.040 -7.233 1.00 69.19 90 TYR A C 1
ATOM 764 O O . TYR A 1 90 ? 7.047 5.535 -8.176 1.00 69.19 90 TYR A O 1
ATOM 772 N N . PHE A 1 91 ? 7.112 4.123 -6.439 1.00 70.94 91 PHE A N 1
ATOM 773 C CA . PHE A 1 91 ? 5.704 3.758 -6.478 1.00 70.94 91 PHE A CA 1
ATOM 774 C C . PHE A 1 91 ? 4.923 4.644 -5.534 1.00 70.94 91 PHE A C 1
ATOM 776 O O . PHE A 1 91 ? 5.071 4.556 -4.315 1.00 70.94 91 PHE A O 1
ATOM 783 N N . ARG A 1 92 ? 4.043 5.482 -6.073 1.00 75.88 92 ARG A N 1
ATOM 784 C CA . ARG A 1 92 ? 2.996 6.070 -5.242 1.00 75.88 92 ARG A CA 1
ATOM 785 C C . ARG A 1 92 ? 1.847 5.081 -5.164 1.00 75.88 92 ARG A C 1
ATOM 787 O O . ARG A 1 92 ? 1.357 4.656 -6.200 1.00 75.88 92 ARG A O 1
ATOM 794 N N . LEU A 1 93 ? 1.433 4.742 -3.949 1.00 75.81 93 LEU A N 1
ATOM 795 C CA . LEU A 1 93 ? 0.282 3.898 -3.661 1.00 75.81 93 LEU A CA 1
ATOM 796 C C . LEU A 1 93 ? -0.688 4.680 -2.788 1.00 75.81 93 LEU A C 1
ATOM 798 O O . LEU A 1 93 ? -0.332 5.143 -1.706 1.00 75.81 93 LEU A O 1
ATOM 802 N N . ARG A 1 94 ? -1.932 4.827 -3.233 1.00 76.88 94 ARG A N 1
ATOM 803 C CA . ARG A 1 94 ? -2.968 5.493 -2.438 1.00 76.88 94 ARG A CA 1
ATOM 804 C C . ARG A 1 94 ? -4.041 4.515 -2.016 1.00 76.88 94 ARG A C 1
ATOM 806 O O . ARG A 1 94 ? -4.908 4.219 -2.818 1.00 76.88 94 ARG A O 1
ATOM 813 N N . PHE A 1 95 ? -4.013 4.100 -0.760 1.00 73.88 95 PHE A N 1
ATOM 814 C CA . PHE A 1 95 ? -4.978 3.207 -0.136 1.00 73.88 95 PHE A CA 1
ATOM 815 C C . PHE A 1 95 ? -6.183 4.028 0.331 1.00 73.88 95 PHE A C 1
ATOM 817 O O . PHE A 1 95 ? -6.057 4.919 1.172 1.00 73.88 95 PHE A O 1
ATOM 824 N N . THR A 1 96 ? -7.361 3.754 -0.216 1.00 66.69 96 THR A N 1
ATOM 825 C CA . THR A 1 96 ? -8.601 4.468 0.126 1.00 66.69 96 THR A CA 1
ATOM 826 C C . THR A 1 96 ? -9.479 3.622 1.043 1.00 66.69 96 THR A C 1
ATOM 828 O O . THR A 1 96 ? -9.911 2.551 0.655 1.00 66.69 96 THR A O 1
ATOM 831 N N . GLY A 1 97 ? -9.757 4.075 2.264 1.00 61.91 97 GLY A N 1
ATOM 832 C CA . GLY A 1 97 ? -10.583 3.332 3.224 1.00 61.91 97 GLY A CA 1
ATOM 833 C C . GLY A 1 97 ? -10.477 3.920 4.628 1.00 61.91 97 GLY A C 1
ATOM 834 O O . GLY A 1 97 ? -9.672 4.814 4.847 1.00 61.91 97 GLY A O 1
ATOM 835 N N . LEU A 1 98 ? -11.295 3.456 5.575 1.00 55.78 98 LEU A N 1
ATOM 836 C CA . LEU A 1 98 ? -11.151 3.829 6.985 1.00 55.78 98 LEU A CA 1
ATOM 837 C C . LEU A 1 98 ? -9.981 3.034 7.583 1.00 55.78 98 LEU A C 1
ATOM 839 O O . LEU A 1 98 ? -10.104 1.812 7.737 1.00 55.78 98 LEU A O 1
ATOM 843 N N . VAL A 1 99 ? -8.874 3.720 7.911 1.00 59.03 99 VAL A N 1
ATOM 844 C CA . VAL A 1 99 ? -7.838 3.203 8.827 1.00 59.03 99 VAL A CA 1
ATOM 845 C C . VAL A 1 99 ? -8.548 2.605 10.035 1.00 59.03 99 VAL A C 1
ATOM 847 O O . VAL A 1 99 ? -9.509 3.194 10.543 1.00 59.03 99 VAL A O 1
ATOM 850 N N . ASP A 1 100 ? -8.069 1.469 10.530 1.00 57.19 100 ASP A N 1
ATOM 851 C CA . ASP A 1 100 ? -8.293 1.173 11.937 1.00 57.19 100 ASP A CA 1
ATOM 852 C C . ASP A 1 100 ? -7.486 2.219 12.692 1.00 57.19 100 ASP A C 1
ATOM 854 O O . ASP A 1 100 ? -6.292 2.048 12.897 1.00 57.19 100 ASP A O 1
ATOM 858 N N . ALA A 1 101 ? -8.094 3.375 12.969 1.00 44.56 101 ALA A N 1
ATOM 859 C CA . ALA A 1 101 ? -7.426 4.406 13.736 1.00 44.56 101 ALA A CA 1
ATOM 860 C C . ALA A 1 101 ? -6.831 3.727 14.981 1.00 44.56 101 ALA A C 1
ATOM 862 O O . ALA A 1 101 ? -7.578 3.011 15.663 1.00 44.56 101 ALA A O 1
ATOM 863 N N . PRO A 1 102 ? -5.537 3.915 15.308 1.00 42.75 102 PRO A N 1
ATOM 864 C CA . PRO A 1 102 ? -5.151 3.717 16.689 1.00 42.75 102 PRO A CA 1
ATOM 865 C C . PRO A 1 102 ? -6.096 4.615 17.482 1.00 42.75 102 PRO A C 1
ATOM 867 O O . PRO A 1 102 ? -6.264 5.789 17.138 1.00 42.75 102 PRO A O 1
ATOM 870 N N . ALA A 1 103 ? -6.801 4.040 18.454 1.00 34.38 103 ALA A N 1
ATOM 871 C CA . ALA A 1 103 ? -7.566 4.827 19.399 1.00 34.38 103 ALA A CA 1
ATOM 872 C C . ALA A 1 103 ? -6.558 5.757 20.082 1.00 34.38 103 ALA A C 1
ATOM 874 O O . ALA A 1 103 ? -5.829 5.346 20.977 1.00 34.38 103 ALA A O 1
ATOM 875 N N . THR A 1 104 ? -6.430 6.978 19.573 1.00 38.16 104 THR A N 1
ATOM 876 C CA . THR A 1 104 ? -5.828 8.074 20.312 1.00 38.16 104 THR A CA 1
ATOM 877 C C . THR A 1 104 ? -6.750 8.306 21.496 1.00 38.16 104 THR A C 1
ATOM 879 O O . THR A 1 104 ? -7.839 8.854 21.316 1.00 38.16 104 THR A O 1
ATOM 882 N N . GLU A 1 105 ? -6.349 7.796 22.659 1.00 34.59 105 GLU A N 1
ATOM 883 C CA . GLU A 1 105 ? -6.684 8.433 23.935 1.00 34.59 105 GLU A CA 1
ATOM 884 C C . GLU A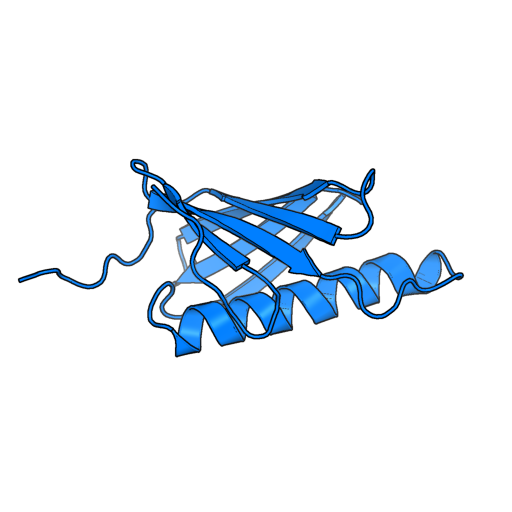 1 105 ? -6.021 9.812 24.016 1.00 34.59 105 GLU A C 1
ATOM 886 O O . GLU A 1 105 ? -4.859 9.946 23.558 1.00 34.59 105 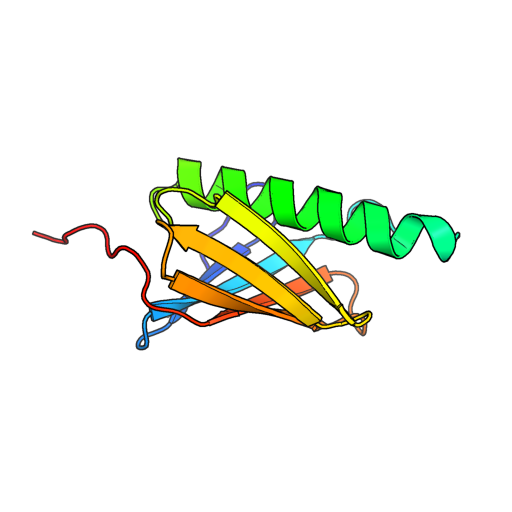GLU A O 1
#

Sequence (105 aa):
MEYQAASFGRYRVLQNGSIEVIADITSRFEHPRWENMWYLSETKRICRELETLGIISECDSFEIVDRNQFKIFWKKDRIAWGYIDEDETYFRLRFTGLVDAPATE